Protein AF-A0A024WB21-F1 (afdb_monomer_lite)

pLDDT: mean 72.42, std 18.41, range [33.94, 97.19]

Foldseek 3Di:
DDDPPCPVPPPPDPPQPPDDPDDDDPDAAEDCPQVVQQDPPVDPPPPVPDPLSVVVVVCCVPVVDQLVRVVVFWDDDHDSYIYGDDDGNVDPDPPPPPD

Secondary structure (DSSP, 8-state):
---SS-TTSS----GGGS---S---SS-EEE-TTGGGGS-TTS---GGG-HHHHHHHHHHHHH---GGG-TTTEEEEETTEEEE----TT-S-TT----

Radius of gyration: 15.92 Å; chains: 1; bounding box: 38×37×40 Å

Structure (mmCIF, N/CA/C/O backbone):
data_AF-A0A024WB21-F1
#
_entry.id   AF-A0A024WB21-F1
#
loop_
_atom_site.group_PDB
_atom_site.id
_atom_site.type_symbol
_atom_site.label_atom_id
_atom_site.label_alt_id
_atom_site.label_comp_id
_atom_site.label_asym_id
_atom_site.label_entity_id
_atom_site.label_seq_id
_atom_site.pdbx_PDB_ins_code
_atom_site.Cartn_x
_atom_site.Cartn_y
_atom_site.Cartn_z
_atom_site.occupancy
_atom_site.B_iso_or_equiv
_atom_site.auth_seq_id
_atom_site.auth_comp_id
_atom_site.auth_asym_id
_atom_site.auth_atom_id
_atom_site.pdbx_PDB_model_num
ATOM 1 N N . MET A 1 1 ? 14.296 12.818 -22.226 1.00 38.03 1 MET A N 1
ATOM 2 C CA . MET A 1 1 ? 13.206 12.648 -23.215 1.00 38.03 1 MET A CA 1
ATOM 3 C C . MET A 1 1 ? 12.200 11.631 -22.678 1.00 38.03 1 MET A C 1
ATOM 5 O O . MET A 1 1 ? 12.472 10.437 -22.632 1.00 38.03 1 MET A O 1
ATOM 9 N N . PHE A 1 2 ? 11.100 12.159 -22.148 1.00 40.72 2 PHE A N 1
ATOM 10 C CA . PHE A 1 2 ? 10.016 11.505 -21.414 1.00 40.72 2 PHE A CA 1
ATOM 11 C C . PHE A 1 2 ? 9.341 10.382 -22.219 1.00 40.72 2 PHE A C 1
ATOM 13 O O . PHE A 1 2 ? 8.909 10.623 -23.342 1.00 40.72 2 PHE A O 1
ATOM 20 N N . ARG A 1 3 ? 9.225 9.162 -21.670 1.00 33.94 3 ARG A N 1
ATOM 21 C CA . ARG A 1 3 ? 8.606 8.032 -22.400 1.00 33.94 3 ARG A CA 1
ATOM 22 C C . ARG A 1 3 ? 7.583 7.181 -21.647 1.00 33.94 3 ARG A C 1
ATOM 24 O O . ARG A 1 3 ? 7.104 6.222 -22.232 1.00 33.94 3 ARG A O 1
ATOM 31 N N . ASN A 1 4 ? 7.186 7.542 -20.423 1.00 41.78 4 ASN A N 1
ATOM 32 C CA . ASN A 1 4 ? 6.185 6.763 -19.672 1.00 41.78 4 ASN A CA 1
ATOM 33 C C . ASN A 1 4 ? 4.934 7.542 -19.225 1.00 41.78 4 ASN A C 1
ATOM 35 O O . ASN A 1 4 ? 4.065 6.964 -18.585 1.00 41.78 4 ASN A O 1
ATOM 39 N N . THR A 1 5 ? 4.775 8.810 -19.614 1.00 43.06 5 THR A N 1
ATOM 40 C CA . THR A 1 5 ? 3.595 9.626 -19.245 1.00 43.06 5 THR A CA 1
ATOM 41 C C . THR A 1 5 ? 2.436 9.533 -20.260 1.00 43.06 5 THR A C 1
ATOM 43 O O . THR A 1 5 ? 1.429 10.211 -20.110 1.00 43.06 5 THR A O 1
ATOM 46 N N . LEU A 1 6 ? 2.539 8.704 -21.309 1.00 38.34 6 LEU A N 1
ATOM 47 C CA . LEU A 1 6 ? 1.614 8.729 -22.462 1.00 38.34 6 LEU A CA 1
ATOM 48 C C . LEU A 1 6 ? 0.542 7.628 -22.501 1.00 38.34 6 LEU A C 1
ATOM 50 O O . LEU A 1 6 ? -0.285 7.634 -23.410 1.00 38.34 6 LEU A O 1
ATOM 54 N N . LEU A 1 7 ? 0.487 6.715 -21.527 1.00 48.03 7 LEU A N 1
ATOM 55 C CA . LEU A 1 7 ? -0.514 5.633 -21.545 1.00 48.03 7 LEU A CA 1
ATOM 56 C C . LEU A 1 7 ? -1.961 6.106 -21.310 1.00 48.03 7 LEU A C 1
ATOM 58 O O . LEU A 1 7 ? -2.882 5.313 -21.442 1.00 48.03 7 LEU A O 1
ATOM 62 N N . VAL A 1 8 ? -2.179 7.391 -21.020 1.00 48.19 8 VAL A N 1
ATOM 63 C CA . VAL A 1 8 ? -3.527 7.971 -20.895 1.00 48.19 8 VAL A CA 1
ATOM 64 C C . VAL A 1 8 ? -4.140 8.319 -22.269 1.00 48.19 8 VAL A C 1
ATOM 66 O O . VAL A 1 8 ? -5.351 8.472 -22.368 1.00 48.19 8 VAL A O 1
ATOM 69 N N . PHE A 1 9 ? -3.351 8.389 -23.353 1.00 45.56 9 PHE A N 1
ATOM 70 C CA . PHE A 1 9 ? -3.818 8.876 -24.668 1.00 45.56 9 PHE A CA 1
ATOM 71 C C . PHE A 1 9 ? -3.905 7.814 -25.777 1.00 45.56 9 PHE A C 1
ATOM 73 O O . PHE A 1 9 ? -4.295 8.136 -26.896 1.00 45.56 9 PHE A O 1
ATOM 80 N N . THR A 1 10 ? -3.561 6.551 -25.509 1.00 51.62 10 THR A N 1
ATOM 81 C CA . THR A 1 10 ? -3.547 5.490 -26.538 1.00 51.62 10 THR A CA 1
ATOM 82 C C . THR A 1 10 ? -4.910 4.841 -26.785 1.00 51.62 10 THR A C 1
ATOM 84 O O . THR A 1 10 ? -5.009 3.971 -27.646 1.00 51.62 10 THR A O 1
ATOM 87 N N . GLY A 1 11 ? -5.956 5.213 -26.035 1.00 48.59 11 GLY A N 1
ATOM 88 C CA . GLY A 1 11 ? -7.269 4.555 -26.111 1.00 48.59 11 GLY A CA 1
ATOM 89 C C . GLY A 1 11 ? -7.247 3.080 -25.684 1.00 48.59 11 GLY A C 1
ATOM 90 O O . GLY A 1 11 ? -8.251 2.386 -25.817 1.00 48.59 11 GLY A O 1
ATOM 91 N N . ILE A 1 12 ? -6.110 2.594 -25.172 1.00 54.25 12 ILE A N 1
ATOM 92 C CA . ILE A 1 12 ? -5.985 1.275 -24.564 1.00 54.25 12 ILE A CA 1
ATOM 93 C C . ILE A 1 12 ? -6.381 1.447 -23.104 1.00 54.25 12 ILE A C 1
ATOM 95 O O . ILE A 1 12 ? -5.596 1.937 -22.293 1.00 54.25 12 ILE A O 1
ATOM 99 N N . GLU A 1 13 ? -7.618 1.067 -22.798 1.00 51.81 13 GLU A N 1
ATOM 100 C CA . GLU A 1 13 ? -8.097 0.881 -21.430 1.00 51.81 13 GLU A CA 1
ATOM 101 C C . GLU A 1 13 ? -7.051 0.054 -20.650 1.00 51.81 13 GLU A C 1
ATOM 103 O O . GLU A 1 13 ? -6.713 -1.059 -21.074 1.00 51.81 13 GLU A O 1
ATOM 108 N N . PRO A 1 14 ? -6.475 0.589 -19.556 1.00 55.53 14 PRO A N 1
ATOM 109 C CA . PRO A 1 14 ? -5.527 -0.147 -18.734 1.00 55.53 14 PRO A CA 1
ATOM 110 C C . PRO A 1 14 ? -6.057 -1.535 -18.354 1.00 55.53 14 PRO A C 1
ATOM 112 O O . PRO A 1 14 ? -7.219 -1.705 -18.017 1.00 55.53 14 PRO A O 1
ATOM 115 N N . THR A 1 15 ? -5.224 -2.569 -18.318 1.00 57.69 15 THR A N 1
ATOM 116 C CA . THR A 1 15 ? -5.711 -3.927 -17.992 1.00 57.69 15 THR A CA 1
ATOM 117 C C . THR A 1 15 ? -6.429 -4.025 -16.634 1.00 57.69 15 THR A C 1
ATOM 119 O O . THR A 1 15 ? -7.250 -4.918 -16.444 1.00 57.69 15 THR A O 1
ATOM 122 N N . TYR A 1 16 ? -6.205 -3.081 -15.712 1.00 57.50 16 TYR A N 1
ATOM 123 C CA . TYR A 1 16 ? -6.906 -2.994 -14.426 1.00 57.50 16 TYR A CA 1
ATOM 124 C C . TYR A 1 16 ? -8.330 -2.403 -14.477 1.00 57.50 16 TYR A C 1
ATOM 126 O O . TYR A 1 16 ? -9.003 -2.407 -13.437 1.00 57.50 16 TYR A O 1
ATOM 134 N N . CYS A 1 17 ? -8.787 -1.849 -15.609 1.00 52.53 17 CYS A N 1
ATOM 135 C CA . CYS A 1 17 ? -10.188 -1.447 -15.808 1.00 52.53 17 CYS A CA 1
ATOM 136 C C . CYS A 1 17 ? -11.029 -2.507 -16.534 1.00 52.53 17 CYS A C 1
ATOM 138 O O . CYS A 1 17 ? -12.256 -2.402 -16.539 1.00 52.53 17 CYS A O 1
ATOM 140 N N . TYR A 1 18 ? -10.414 -3.591 -17.023 1.00 59.88 18 TYR A N 1
ATOM 141 C CA . TYR A 1 18 ? -11.158 -4.791 -17.400 1.00 59.88 18 TYR A CA 1
ATOM 142 C C . TYR A 1 18 ? -11.851 -5.412 -16.181 1.00 59.88 18 TYR A C 1
ATOM 144 O O . TYR A 1 18 ? -11.331 -5.406 -15.062 1.00 59.88 18 TYR A O 1
ATOM 152 N N . LYS A 1 19 ? -13.047 -5.966 -16.404 1.00 59.75 19 LYS A N 1
ATOM 153 C CA . LYS A 1 19 ? -13.807 -6.672 -15.371 1.00 59.75 19 LYS A CA 1
ATOM 154 C C . LYS A 1 19 ? -13.062 -7.962 -15.016 1.00 59.75 19 LYS A C 1
ATOM 156 O O . LYS A 1 19 ? -13.059 -8.918 -15.786 1.00 59.75 19 LYS A O 1
ATOM 161 N N . ASP A 1 20 ? -12.376 -7.944 -13.881 1.00 67.38 20 ASP A N 1
ATOM 162 C CA . ASP A 1 20 ? -11.625 -9.086 -13.374 1.00 67.38 20 ASP A CA 1
ATOM 163 C C . ASP A 1 20 ? -12.594 -10.138 -12.815 1.00 67.38 20 ASP A C 1
ATOM 165 O O . ASP A 1 20 ? -13.275 -9.890 -11.821 1.00 67.38 20 ASP A O 1
ATOM 169 N N . ASN A 1 21 ? -12.684 -11.290 -13.486 1.00 75.75 21 ASN A N 1
ATOM 170 C CA . ASN A 1 21 ? -13.578 -12.397 -13.125 1.00 75.75 21 ASN A CA 1
ATOM 171 C C . ASN A 1 21 ? -12.905 -13.447 -12.219 1.00 75.75 21 ASN A C 1
ATOM 173 O O . ASN A 1 21 ? -13.449 -14.535 -12.047 1.00 75.75 21 ASN A O 1
ATOM 177 N N . ARG A 1 22 ? -11.704 -13.177 -11.692 1.00 81.38 22 ARG A N 1
ATOM 178 C CA . ARG A 1 22 ? -11.030 -14.095 -10.765 1.00 81.38 22 ARG A CA 1
ATOM 179 C C . ARG A 1 22 ? -11.583 -13.953 -9.351 1.00 81.38 22 ARG A C 1
ATOM 181 O O . ARG A 1 22 ? -11.868 -12.848 -8.891 1.00 81.38 22 ARG A O 1
ATOM 188 N N . ASP A 1 23 ? -11.632 -15.075 -8.642 1.00 84.94 23 ASP A N 1
ATOM 189 C CA . ASP A 1 23 ? -11.934 -15.105 -7.215 1.00 84.94 23 ASP A CA 1
ATOM 190 C C . ASP A 1 23 ? -10.677 -14.745 -6.414 1.00 84.94 23 ASP A C 1
ATOM 192 O O . ASP A 1 23 ? -9.781 -15.562 -6.199 1.00 84.94 23 ASP A O 1
ATOM 196 N N . TRP A 1 24 ? -10.592 -13.486 -5.990 1.00 86.56 24 TRP A N 1
ATOM 197 C CA . TRP A 1 24 ? -9.508 -12.997 -5.144 1.00 86.56 24 TRP A CA 1
ATOM 198 C C . TRP A 1 24 ? -9.793 -13.280 -3.668 1.00 86.56 24 TRP A C 1
ATOM 200 O O . TRP A 1 24 ? -10.915 -13.108 -3.193 1.00 86.56 24 TRP A O 1
ATOM 210 N N . LEU A 1 25 ? -8.757 -13.657 -2.917 1.00 89.69 25 LEU A N 1
ATOM 211 C CA . LEU A 1 25 ? -8.845 -13.757 -1.459 1.00 89.69 25 LEU A CA 1
ATOM 212 C C . LEU A 1 25 ? -9.138 -12.375 -0.847 1.00 89.69 25 LEU A C 1
ATOM 214 O O . LEU A 1 25 ? -8.615 -11.368 -1.333 1.00 89.69 25 LEU A O 1
ATOM 218 N N . ASP A 1 26 ? -9.903 -12.326 0.254 1.00 91.50 26 ASP A N 1
ATOM 219 C CA . ASP A 1 26 ? -10.196 -11.094 1.020 1.00 91.50 26 ASP A CA 1
ATOM 220 C C . ASP A 1 26 ? -8.986 -10.610 1.852 1.00 91.50 26 ASP A C 1
ATOM 222 O O . ASP A 1 26 ? -9.019 -10.412 3.070 1.00 91.50 26 ASP A O 1
ATOM 226 N N . VAL A 1 27 ? -7.871 -10.429 1.160 1.00 93.19 27 VAL A N 1
ATOM 227 C CA . VAL A 1 27 ? -6.597 -9.941 1.668 1.00 93.19 27 VAL A CA 1
ATOM 228 C C . VAL A 1 27 ? -6.071 -8.907 0.686 1.00 93.19 27 VAL A C 1
ATOM 230 O O . VAL A 1 27 ? -6.198 -9.079 -0.520 1.00 93.19 27 VAL A O 1
ATOM 233 N N . ASP A 1 28 ? -5.488 -7.830 1.196 1.00 93.94 28 ASP A N 1
ATOM 234 C CA . ASP A 1 28 ? -4.783 -6.870 0.353 1.00 93.94 28 ASP A CA 1
ATOM 235 C C . ASP A 1 28 ? -3.321 -7.326 0.223 1.00 93.94 28 ASP A C 1
ATOM 237 O O . ASP A 1 28 ? -2.647 -7.543 1.232 1.00 93.94 28 ASP A O 1
ATOM 241 N N . VAL A 1 29 ? -2.823 -7.457 -1.005 1.00 93.81 29 VAL A N 1
ATOM 242 C CA . VAL A 1 29 ? -1.417 -7.767 -1.295 1.00 93.81 29 VAL A CA 1
ATOM 243 C C . VAL A 1 29 ? -0.704 -6.472 -1.660 1.00 93.81 29 VAL A C 1
ATOM 245 O O . VAL A 1 29 ? -1.108 -5.787 -2.596 1.00 93.81 29 VAL A O 1
ATOM 248 N N . ILE A 1 30 ? 0.362 -6.126 -0.938 1.00 92.12 30 ILE A N 1
ATOM 249 C CA . I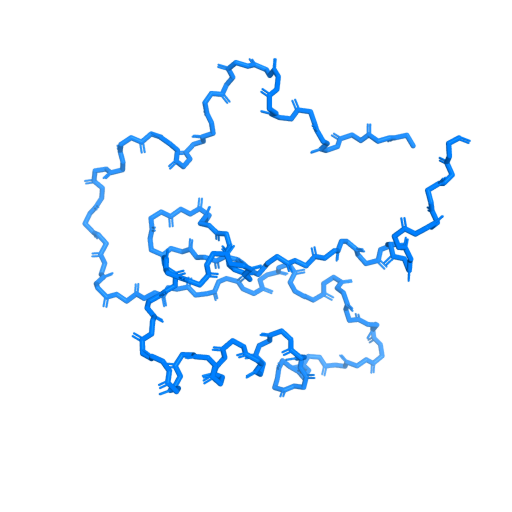LE A 1 30 ? 1.193 -4.958 -1.257 1.00 92.12 30 ILE A CA 1
ATOM 250 C C . ILE A 1 30 ? 2.462 -5.430 -1.969 1.00 92.12 30 ILE A C 1
ATOM 252 O O . ILE A 1 30 ? 3.330 -6.056 -1.362 1.00 92.12 30 ILE A O 1
ATOM 256 N N . ASP A 1 31 ? 2.562 -5.130 -3.259 1.00 87.69 31 ASP A N 1
ATOM 257 C CA . ASP A 1 31 ? 3.722 -5.412 -4.096 1.00 87.69 31 ASP A CA 1
ATOM 258 C C . ASP A 1 31 ? 4.792 -4.325 -3.908 1.00 87.69 31 ASP A C 1
ATOM 260 O O . ASP A 1 31 ? 4.597 -3.144 -4.208 1.00 87.69 31 ASP A O 1
ATOM 264 N N . THR A 1 32 ? 5.948 -4.743 -3.394 1.00 83.44 32 THR A N 1
ATOM 265 C CA . THR A 1 32 ? 7.084 -3.877 -3.056 1.00 83.44 32 THR A CA 1
ATOM 266 C C . THR A 1 32 ? 8.206 -3.914 -4.091 1.00 83.44 32 THR A C 1
ATOM 268 O O . THR A 1 32 ? 9.240 -3.278 -3.882 1.00 83.44 32 THR A O 1
ATOM 271 N N . THR A 1 33 ? 8.010 -4.594 -5.228 1.00 78.38 33 THR A N 1
ATOM 272 C CA . THR A 1 33 ? 9.045 -4.807 -6.257 1.00 78.38 33 THR A CA 1
ATOM 273 C C . THR A 1 33 ? 9.723 -3.501 -6.695 1.00 78.38 33 THR A C 1
ATOM 275 O O . THR A 1 33 ? 10.944 -3.442 -6.822 1.00 78.38 33 THR A O 1
ATOM 278 N N . TRP A 1 34 ? 8.950 -2.423 -6.862 1.00 69.94 34 TRP A N 1
ATOM 279 C CA . TRP A 1 34 ? 9.438 -1.126 -7.360 1.00 69.94 34 TRP A CA 1
ATOM 280 C C . TRP A 1 34 ? 9.944 -0.177 -6.271 1.00 69.94 34 TRP A C 1
ATOM 282 O O . TRP A 1 34 ? 10.531 0.864 -6.562 1.00 69.94 34 TRP A O 1
ATOM 292 N N . LEU A 1 35 ? 9.751 -0.528 -5.001 1.00 72.38 35 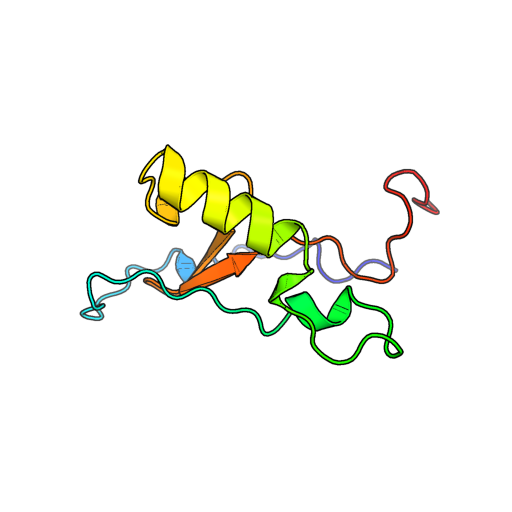LEU A N 1
ATOM 293 C CA . LEU A 1 35 ? 10.134 0.327 -3.884 1.00 72.38 35 LEU A CA 1
ATOM 294 C C . LEU A 1 35 ? 11.664 0.355 -3.687 1.00 72.38 35 LEU A C 1
ATOM 296 O O . LEU A 1 35 ? 12.210 1.353 -3.218 1.00 72.38 35 LEU A O 1
ATOM 300 N N . GLY A 1 36 ? 12.365 -0.706 -4.107 1.00 60.72 36 GLY A N 1
ATOM 301 C CA . GLY A 1 36 ? 13.827 -0.805 -4.050 1.00 60.72 36 GLY A CA 1
ATOM 302 C C . GLY A 1 36 ? 14.555 0.151 -4.996 1.00 60.72 36 GLY A C 1
ATOM 303 O O . GLY A 1 36 ? 15.686 0.536 -4.710 1.00 60.72 36 GLY A O 1
ATOM 304 N N . SER A 1 37 ? 13.907 0.605 -6.075 1.00 59.28 37 SER A N 1
ATOM 305 C CA . SER A 1 37 ? 14.514 1.571 -6.997 1.00 59.28 37 SER A CA 1
ATOM 306 C C . SER A 1 37 ? 14.854 2.894 -6.309 1.00 59.28 37 SER A C 1
ATOM 308 O O . SER A 1 37 ? 15.822 3.529 -6.710 1.00 59.28 37 SER A O 1
ATOM 310 N N . ASN A 1 38 ? 14.117 3.275 -5.257 1.00 54.78 38 ASN A N 1
ATOM 311 C CA . ASN A 1 38 ? 14.221 4.560 -4.549 1.00 54.78 38 ASN A CA 1
ATOM 312 C C . ASN A 1 38 ? 15.158 4.562 -3.339 1.00 54.78 38 ASN A C 1
ATOM 314 O O . ASN A 1 38 ? 15.260 5.565 -2.633 1.00 54.78 38 ASN A O 1
ATOM 318 N N . VAL A 1 39 ? 15.846 3.451 -3.084 1.00 56.91 39 VAL A N 1
ATOM 319 C CA . VAL A 1 39 ? 16.779 3.321 -1.966 1.00 56.91 39 VAL A CA 1
ATOM 320 C C . VAL A 1 39 ? 18.191 3.225 -2.533 1.00 56.91 39 VAL A C 1
ATOM 322 O O . VAL A 1 39 ? 18.478 2.375 -3.370 1.00 56.91 39 VAL A O 1
ATOM 325 N N . HIS A 1 40 ? 19.087 4.112 -2.090 1.00 55.41 40 HIS A N 1
ATOM 326 C CA . HIS A 1 40 ? 20.499 4.048 -2.471 1.00 55.41 40 HIS A CA 1
ATOM 327 C C . HIS A 1 40 ? 21.071 2.653 -2.171 1.00 55.41 40 HIS A C 1
ATOM 329 O O . HIS A 1 40 ? 20.915 2.141 -1.063 1.00 55.41 40 HIS A O 1
ATOM 335 N N . THR A 1 41 ? 21.795 2.089 -3.139 1.00 52.97 41 THR A N 1
ATOM 336 C CA . THR A 1 41 ? 22.415 0.747 -3.159 1.00 52.97 41 THR A CA 1
ATOM 337 C C . THR A 1 41 ? 23.253 0.380 -1.926 1.00 52.97 41 THR A C 1
ATOM 339 O O . THR A 1 41 ? 23.489 -0.797 -1.684 1.00 52.97 41 THR A O 1
ATOM 342 N N . LEU A 1 42 ? 23.675 1.363 -1.125 1.00 49.84 42 LEU A N 1
ATOM 343 C CA . LEU A 1 42 ? 24.412 1.182 0.134 1.00 49.84 42 LEU A CA 1
ATOM 344 C C . LEU A 1 42 ? 23.533 0.771 1.328 1.00 49.84 42 LEU A C 1
ATOM 346 O O . LEU A 1 42 ? 24.053 0.301 2.338 1.00 49.84 42 LEU A O 1
ATOM 350 N N . ARG A 1 43 ? 22.211 0.956 1.252 1.00 54.12 43 ARG A N 1
ATOM 351 C CA . ARG A 1 43 ? 21.276 0.576 2.318 1.00 54.12 43 ARG A CA 1
ATOM 352 C C . ARG A 1 43 ? 20.604 -0.736 1.936 1.00 54.12 43 ARG A C 1
ATOM 354 O O . ARG A 1 43 ? 19.506 -0.732 1.391 1.00 54.12 43 ARG A O 1
ATOM 361 N N . HIS A 1 44 ? 21.282 -1.850 2.206 1.00 51.81 44 HIS A N 1
ATOM 362 C CA . HIS A 1 44 ? 20.725 -3.201 2.107 1.00 51.81 44 HIS A CA 1
ATOM 363 C C . HIS A 1 44 ? 19.290 -3.244 2.660 1.00 51.81 44 HIS A C 1
ATOM 365 O O . HIS A 1 44 ? 19.110 -3.071 3.855 1.00 51.81 44 HIS A O 1
ATOM 371 N N . SER A 1 45 ? 18.290 -3.421 1.794 1.00 52.28 45 SER A N 1
ATOM 372 C CA . SER A 1 45 ? 16.936 -3.958 2.032 1.00 52.28 45 SER A CA 1
ATOM 373 C C . SER A 1 45 ? 16.255 -3.738 3.400 1.00 52.28 45 SER A C 1
ATOM 375 O O . SER A 1 45 ? 15.505 -4.602 3.853 1.00 52.28 45 SER A O 1
ATOM 377 N N . TYR A 1 46 ? 16.451 -2.603 4.077 1.00 56.66 46 TYR A N 1
ATOM 378 C CA . TYR A 1 46 ? 15.708 -2.273 5.296 1.00 56.66 46 TYR A CA 1
ATOM 379 C C . TYR A 1 46 ? 14.347 -1.693 4.919 1.00 56.66 46 TYR A C 1
ATOM 381 O O . TYR A 1 46 ? 14.087 -0.497 5.040 1.00 56.66 46 TYR A O 1
ATOM 389 N N . TRP A 1 47 ? 13.458 -2.567 4.453 1.00 60.28 47 TRP A N 1
ATOM 390 C CA . TRP A 1 47 ? 12.064 -2.238 4.148 1.00 60.28 47 TRP A CA 1
ATOM 391 C C . TRP A 1 47 ? 11.339 -1.634 5.357 1.00 60.28 47 TRP A C 1
ATOM 393 O O . TRP A 1 47 ? 10.524 -0.729 5.205 1.00 60.28 47 TRP A O 1
ATOM 403 N N . SER A 1 48 ? 11.712 -2.063 6.566 1.00 58.50 48 SER A N 1
ATOM 404 C CA . SER A 1 48 ? 11.223 -1.530 7.841 1.00 58.50 48 SER A CA 1
ATOM 405 C C . SER A 1 48 ? 11.635 -0.083 8.130 1.00 58.50 48 SER A C 1
ATOM 407 O O . SER A 1 48 ? 11.089 0.509 9.053 1.00 58.50 48 SER A O 1
ATOM 409 N N . LEU A 1 49 ? 12.574 0.490 7.368 1.00 63.72 49 LEU A N 1
ATOM 410 C CA . LEU A 1 49 ? 12.999 1.890 7.482 1.00 63.72 49 LEU A CA 1
ATOM 411 C C . LEU A 1 49 ? 12.452 2.772 6.353 1.00 63.72 49 LEU A C 1
ATOM 413 O O . LEU A 1 49 ? 12.705 3.978 6.347 1.00 63.72 49 LEU A O 1
ATOM 417 N N . ASN A 1 50 ? 11.718 2.207 5.389 1.00 77.88 50 ASN A N 1
ATOM 418 C CA . ASN A 1 50 ? 11.123 3.011 4.333 1.00 77.88 50 ASN A CA 1
ATOM 419 C C . ASN A 1 50 ? 9.911 3.769 4.889 1.00 77.88 50 ASN A C 1
ATOM 421 O O . ASN A 1 50 ? 8.936 3.161 5.333 1.00 77.88 50 ASN A O 1
ATOM 425 N N . ARG A 1 51 ? 9.981 5.104 4.845 1.00 79.56 51 ARG A N 1
ATOM 426 C CA . ARG A 1 51 ? 8.921 5.998 5.323 1.00 79.56 51 ARG A CA 1
ATOM 427 C C . ARG A 1 51 ? 7.557 5.651 4.722 1.00 79.56 51 ARG A C 1
ATOM 429 O O . ARG A 1 51 ? 6.581 5.660 5.462 1.00 79.56 51 ARG A O 1
ATOM 436 N N . GLU A 1 52 ? 7.498 5.286 3.442 1.00 82.50 52 GLU A N 1
ATOM 437 C CA . GLU A 1 52 ? 6.237 4.945 2.772 1.00 82.50 52 GLU A CA 1
ATOM 438 C C . GLU A 1 52 ? 5.581 3.705 3.384 1.00 82.50 52 GLU A C 1
ATOM 440 O O . GLU A 1 52 ? 4.380 3.709 3.642 1.00 82.50 52 GLU A O 1
ATOM 445 N N . ILE A 1 53 ? 6.375 2.680 3.714 1.00 86.19 53 ILE A N 1
ATOM 446 C CA . ILE A 1 53 ? 5.872 1.473 4.382 1.00 86.19 53 ILE A CA 1
ATOM 447 C C . ILE A 1 53 ? 5.411 1.801 5.804 1.00 86.19 53 ILE A C 1
ATOM 449 O O . ILE A 1 53 ? 4.334 1.382 6.224 1.00 86.19 53 ILE A O 1
ATOM 453 N N . ILE A 1 54 ? 6.217 2.545 6.566 1.00 88.12 54 ILE A N 1
ATOM 454 C CA . ILE A 1 54 ? 5.910 2.853 7.971 1.00 88.12 54 ILE A CA 1
ATOM 455 C C . ILE A 1 54 ? 4.637 3.698 8.075 1.00 88.12 54 ILE A C 1
ATOM 457 O O . ILE A 1 54 ? 3.772 3.420 8.908 1.00 88.12 54 ILE A O 1
ATOM 461 N N . GLU A 1 55 ? 4.513 4.734 7.244 1.00 88.75 55 GLU A N 1
ATOM 462 C CA . GLU A 1 55 ? 3.330 5.590 7.237 1.00 88.75 55 GLU A CA 1
ATOM 463 C C . GLU A 1 55 ? 2.079 4.831 6.794 1.00 88.75 55 GLU A C 1
ATOM 465 O O . GLU A 1 55 ? 1.016 5.038 7.384 1.00 88.75 55 GLU A O 1
ATOM 470 N N . ASP A 1 56 ? 2.204 3.925 5.823 1.00 91.44 56 ASP A N 1
ATOM 471 C CA . ASP A 1 56 ? 1.092 3.095 5.370 1.00 91.44 56 ASP A CA 1
ATOM 472 C C . ASP A 1 56 ? 0.624 2.107 6.445 1.00 91.44 56 ASP A C 1
ATOM 474 O O . ASP A 1 56 ? -0.573 2.021 6.728 1.00 91.44 56 ASP A O 1
ATOM 478 N N . ILE A 1 57 ? 1.555 1.427 7.125 1.00 91.81 57 ILE A N 1
ATOM 479 C CA . ILE A 1 57 ? 1.239 0.545 8.259 1.00 91.81 57 ILE A CA 1
ATOM 480 C C . ILE A 1 57 ? 0.573 1.341 9.385 1.00 91.81 57 ILE A C 1
ATOM 482 O O . ILE A 1 57 ? -0.420 0.890 9.962 1.00 91.81 57 ILE A O 1
ATOM 486 N N . ARG A 1 58 ? 1.077 2.541 9.696 1.00 93.31 58 ARG A N 1
ATOM 487 C CA . ARG A 1 58 ? 0.461 3.421 10.696 1.00 93.31 58 ARG A CA 1
ATOM 488 C C . ARG A 1 58 ? -0.975 3.767 10.309 1.00 93.31 58 ARG A C 1
ATOM 490 O O . ARG A 1 58 ? -1.868 3.655 11.148 1.00 93.31 58 ARG A O 1
ATOM 497 N N . GLU A 1 59 ? -1.209 4.183 9.067 1.00 93.19 59 GLU A N 1
ATOM 498 C CA . GLU A 1 59 ? -2.550 4.509 8.578 1.00 93.19 59 GLU A CA 1
ATOM 499 C C . GLU A 1 59 ? -3.477 3.289 8.636 1.00 93.19 59 GLU A C 1
ATOM 501 O O . GLU A 1 59 ? -4.601 3.409 9.130 1.00 93.19 59 GLU A O 1
ATOM 506 N N . LEU A 1 60 ? -2.999 2.110 8.230 1.00 94.12 60 LEU A N 1
ATOM 507 C CA . LEU A 1 60 ? -3.743 0.853 8.305 1.00 94.12 60 LEU A CA 1
ATOM 508 C C . LEU A 1 60 ? -4.161 0.518 9.740 1.00 94.12 60 LEU A C 1
ATOM 510 O O . LEU A 1 60 ? -5.332 0.238 9.989 1.00 94.12 60 LEU A O 1
ATOM 514 N N . ILE A 1 61 ? -3.230 0.569 10.696 1.00 95.56 61 ILE A N 1
ATOM 515 C CA . ILE A 1 61 ? -3.497 0.208 12.096 1.00 95.56 61 ILE A CA 1
ATOM 516 C C . ILE A 1 61 ? -4.482 1.189 12.741 1.00 95.56 61 ILE A C 1
ATOM 518 O O . ILE A 1 61 ? -5.416 0.758 13.426 1.00 95.56 61 ILE A O 1
ATOM 522 N N . VAL A 1 62 ? -4.280 2.491 12.518 1.00 97.19 62 VAL A N 1
ATOM 523 C CA . VAL A 1 62 ? -5.063 3.559 13.157 1.00 97.19 62 VAL A CA 1
ATOM 524 C C . VAL A 1 62 ? -6.456 3.677 12.546 1.00 97.19 62 VAL A C 1
ATOM 526 O O . VAL A 1 62 ? -7.436 3.801 13.272 1.00 97.19 62 VAL A O 1
ATOM 529 N N . THR A 1 63 ? -6.558 3.649 11.216 1.00 95.31 63 THR A N 1
ATOM 530 C CA . THR A 1 63 ? -7.819 3.939 10.513 1.00 95.31 63 THR A CA 1
ATOM 531 C C . THR A 1 63 ? -8.584 2.692 10.091 1.00 95.31 63 THR A C 1
ATOM 533 O O . THR A 1 63 ? -9.767 2.790 9.775 1.00 95.31 63 THR A O 1
ATOM 536 N N . ARG A 1 64 ? -7.919 1.528 10.049 1.00 94.31 64 ARG A N 1
ATOM 537 C CA . ARG A 1 64 ? -8.465 0.258 9.535 1.00 94.31 64 ARG A CA 1
ATOM 538 C C . ARG A 1 64 ? -8.956 0.330 8.085 1.00 94.31 64 ARG A C 1
ATOM 540 O O . ARG A 1 64 ? -9.727 -0.522 7.650 1.00 94.31 64 ARG A O 1
ATOM 547 N N . LYS A 1 65 ? -8.498 1.326 7.322 1.00 94.12 65 LYS A N 1
ATOM 548 C CA . LYS A 1 65 ? -8.811 1.469 5.899 1.00 94.12 65 LYS A CA 1
ATOM 549 C C . LYS A 1 65 ? -8.122 0.377 5.080 1.00 94.12 65 LYS A C 1
ATOM 551 O O . LYS A 1 65 ? -6.908 0.199 5.167 1.00 94.12 65 LYS A O 1
ATOM 556 N N . ARG A 1 66 ? -8.891 -0.314 4.233 1.00 95.06 66 ARG A N 1
ATOM 557 C CA . ARG A 1 66 ? -8.369 -1.262 3.228 1.00 95.06 66 ARG A CA 1
ATOM 558 C C . ARG A 1 66 ? -7.475 -0.533 2.223 1.00 95.06 66 ARG A C 1
ATOM 560 O O . ARG A 1 66 ? -7.564 0.688 2.081 1.00 95.06 66 ARG A O 1
ATOM 567 N N . ALA A 1 67 ? -6.641 -1.261 1.483 1.00 94.44 67 ALA A N 1
ATOM 568 C CA . ALA A 1 67 ? -5.767 -0.661 0.467 1.00 94.44 67 ALA A CA 1
ATOM 569 C C . ALA A 1 67 ? -6.538 0.211 -0.547 1.00 94.44 67 ALA A C 1
ATOM 571 O O . ALA A 1 67 ? -6.142 1.345 -0.807 1.00 94.44 67 ALA A O 1
ATOM 572 N N . ARG A 1 68 ? -7.737 -0.223 -0.967 1.00 93.06 68 ARG A N 1
ATOM 573 C CA . ARG A 1 68 ? -8.642 0.549 -1.848 1.00 93.06 68 ARG A CA 1
ATOM 574 C C . ARG A 1 68 ? -9.085 1.918 -1.327 1.00 93.06 68 ARG A C 1
ATOM 576 O O . ARG A 1 68 ? -9.590 2.724 -2.096 1.00 93.06 68 ARG A O 1
ATOM 583 N N . GLN A 1 69 ? -8.958 2.161 -0.025 1.00 93.69 69 GLN A N 1
ATOM 584 C CA . GLN A 1 69 ? -9.340 3.418 0.623 1.00 93.69 69 GLN A CA 1
ATOM 585 C C . GLN A 1 69 ? -8.128 4.324 0.896 1.00 93.69 69 GLN A C 1
ATOM 587 O O . GLN A 1 69 ? -8.317 5.483 1.257 1.00 93.69 69 GLN A O 1
ATOM 592 N N . ARG A 1 70 ? -6.897 3.820 0.722 1.00 92.81 70 ARG A N 1
ATOM 593 C CA . ARG A 1 70 ? -5.624 4.535 0.935 1.00 92.81 70 ARG A CA 1
ATOM 594 C C . ARG A 1 70 ? -5.073 5.077 -0.392 1.00 92.81 70 ARG A C 1
ATOM 596 O O . ARG A 1 70 ? -3.894 4.946 -0.714 1.00 92.81 70 ARG A O 1
ATOM 603 N N . THR A 1 71 ? -5.958 5.696 -1.176 1.00 89.12 71 THR A N 1
ATOM 604 C CA . THR A 1 71 ? -5.711 6.134 -2.564 1.00 89.12 71 THR A CA 1
ATOM 605 C C . THR A 1 71 ? -4.713 7.280 -2.698 1.00 89.12 71 THR A C 1
ATOM 607 O O . THR A 1 71 ? -4.369 7.649 -3.816 1.00 89.12 71 THR A O 1
ATOM 610 N N . SER A 1 72 ? -4.258 7.886 -1.601 1.00 88.25 72 SER A N 1
ATOM 611 C CA . SER A 1 72 ? -3.177 8.877 -1.614 1.00 88.25 72 SER A CA 1
ATOM 612 C C . SER A 1 72 ? -1.797 8.231 -1.774 1.00 88.25 72 SER A C 1
ATOM 614 O O . SER A 1 72 ? -0.907 8.866 -2.333 1.00 88.25 72 SER A O 1
ATOM 616 N N . ARG A 1 73 ? -1.629 6.979 -1.322 1.00 87.81 73 ARG A N 1
ATOM 617 C CA . ARG A 1 73 ? -0.337 6.269 -1.263 1.00 87.81 73 ARG A CA 1
ATOM 618 C C . ARG A 1 73 ? -0.282 5.021 -2.124 1.00 87.81 73 ARG A C 1
ATOM 620 O O . ARG A 1 73 ? 0.799 4.653 -2.565 1.00 87.81 73 ARG A O 1
ATOM 627 N N . LEU A 1 74 ? -1.416 4.355 -2.323 1.00 91.88 74 LEU A N 1
ATOM 628 C CA . LEU A 1 74 ? -1.484 3.081 -3.027 1.00 91.88 74 LEU A CA 1
ATOM 629 C C . LEU A 1 74 ? -2.226 3.229 -4.351 1.00 91.88 74 LEU A C 1
ATOM 631 O O . LEU A 1 74 ? -3.304 3.824 -4.408 1.00 91.88 74 LEU A O 1
ATOM 635 N N . ASP A 1 75 ? -1.661 2.616 -5.386 1.00 90.25 75 ASP A N 1
ATOM 636 C CA . ASP A 1 75 ? -2.321 2.389 -6.666 1.00 90.25 75 ASP A CA 1
ATOM 637 C C . ASP A 1 75 ? -2.663 0.917 -6.844 1.00 90.25 75 ASP A C 1
ATOM 639 O O . ASP A 1 75 ? -1.909 0.026 -6.445 1.00 90.25 75 ASP A O 1
ATOM 643 N N . ARG A 1 76 ? -3.822 0.654 -7.453 1.00 89.88 76 ARG A N 1
ATOM 644 C CA . ARG A 1 76 ? -4.242 -0.710 -7.772 1.00 89.88 76 ARG A CA 1
ATOM 645 C C . ARG A 1 76 ? -3.464 -1.195 -8.988 1.00 89.88 76 ARG A C 1
ATOM 647 O O . ARG A 1 76 ? -3.579 -0.602 -10.058 1.00 89.88 76 ARG A O 1
ATOM 654 N N . ARG A 1 77 ? -2.718 -2.290 -8.833 1.00 86.75 77 ARG A N 1
ATOM 655 C CA . ARG A 1 77 ? -2.017 -2.946 -9.943 1.00 86.75 77 ARG A CA 1
ATOM 656 C C . ARG A 1 77 ? -2.947 -3.932 -10.641 1.00 86.75 77 ARG A C 1
ATOM 658 O O . ARG A 1 77 ? -3.160 -3.832 -11.843 1.00 86.75 77 ARG A O 1
ATOM 665 N N . GLU A 1 78 ? -3.509 -4.863 -9.877 1.00 87.06 78 GLU A N 1
ATOM 666 C CA . GLU A 1 78 ? -4.322 -5.963 -10.396 1.00 87.06 78 GLU A CA 1
ATOM 667 C C . GLU A 1 78 ? -5.127 -6.592 -9.256 1.00 87.06 78 GLU A C 1
ATOM 669 O O . GLU A 1 78 ? -4.545 -6.954 -8.241 1.00 87.06 78 GLU A O 1
ATOM 674 N N . GLY A 1 79 ? -6.450 -6.722 -9.392 1.00 88.38 79 GLY A N 1
ATOM 675 C CA . GLY A 1 79 ? -7.280 -7.365 -8.368 1.00 88.38 79 GLY A CA 1
ATOM 676 C C . GLY A 1 79 ? -7.082 -6.814 -6.952 1.00 88.38 79 GLY A C 1
ATOM 677 O O . GLY A 1 79 ? -7.354 -5.637 -6.698 1.00 88.38 79 GLY A O 1
ATOM 678 N N . ASN A 1 80 ? -6.612 -7.674 -6.037 1.00 92.06 80 ASN A N 1
ATOM 679 C CA . ASN A 1 80 ? -6.281 -7.324 -4.650 1.00 92.06 80 ASN A CA 1
ATOM 680 C C . ASN A 1 80 ? -4.811 -6.896 -4.437 1.00 92.06 80 ASN A C 1
ATOM 682 O O . ASN A 1 80 ? -4.381 -6.751 -3.292 1.00 92.06 80 ASN A O 1
ATOM 686 N N . VAL A 1 81 ? -4.053 -6.692 -5.519 1.00 92.62 81 VAL A N 1
ATOM 687 C CA . VAL A 1 81 ? -2.638 -6.306 -5.520 1.00 92.62 81 VAL A CA 1
ATOM 688 C C . VAL A 1 81 ? -2.486 -4.797 -5.709 1.00 92.62 81 VAL A C 1
ATOM 690 O O . VAL A 1 81 ? -3.005 -4.202 -6.662 1.00 92.62 81 VAL A O 1
ATOM 693 N N . TRP A 1 82 ? -1.714 -4.183 -4.819 1.00 92.56 82 TRP A N 1
ATOM 694 C CA . TRP A 1 82 ? -1.490 -2.743 -4.730 1.00 92.56 82 TRP A CA 1
ATOM 695 C C . TRP A 1 82 ? -0.002 -2.423 -4.718 1.00 92.56 82 TRP A C 1
ATOM 697 O O . TRP A 1 82 ? 0.798 -3.197 -4.203 1.00 92.56 82 TRP A O 1
ATOM 707 N N . VAL A 1 83 ? 0.365 -1.265 -5.252 1.00 90.12 83 VAL A N 1
ATOM 708 C CA . VAL A 1 83 ? 1.746 -0.768 -5.295 1.00 90.12 83 VAL A CA 1
ATOM 709 C C . VAL A 1 83 ? 1.828 0.608 -4.649 1.00 90.12 83 VAL A C 1
ATOM 711 O O . VAL A 1 83 ? 0.8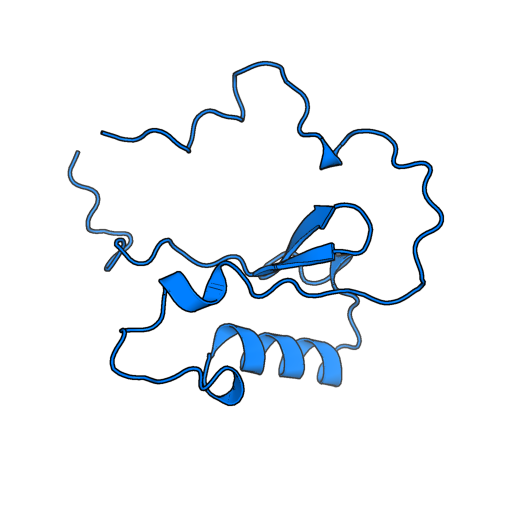77 1.388 -4.716 1.00 90.12 83 VAL A O 1
ATOM 714 N N . TYR A 1 84 ? 2.966 0.926 -4.035 1.00 88.38 84 TYR A N 1
ATOM 715 C CA . TYR A 1 84 ? 3.213 2.269 -3.514 1.00 88.38 84 TYR A CA 1
ATOM 716 C C . TYR A 1 84 ? 3.401 3.278 -4.646 1.00 88.38 84 TYR A C 1
ATOM 718 O O . TYR A 1 84 ? 4.149 3.036 -5.596 1.00 88.38 84 TYR A O 1
ATOM 726 N N . ARG A 1 85 ? 2.784 4.449 -4.497 1.00 83.00 85 ARG A N 1
ATOM 727 C CA . ARG A 1 85 ? 3.103 5.640 -5.278 1.00 83.00 85 ARG A CA 1
ATOM 728 C C . ARG A 1 85 ? 4.416 6.206 -4.788 1.00 83.00 85 ARG A C 1
ATOM 730 O O . ARG A 1 85 ? 4.478 6.882 -3.767 1.00 83.00 85 ARG A O 1
ATOM 737 N N . VAL A 1 86 ? 5.464 5.939 -5.544 1.00 75.25 86 VAL A N 1
ATOM 738 C CA . VAL A 1 86 ? 6.791 6.465 -5.264 1.00 75.25 86 VAL A CA 1
ATOM 739 C C . VAL A 1 86 ? 7.290 7.171 -6.511 1.00 75.25 86 VAL A C 1
ATOM 741 O O . VAL A 1 86 ? 7.159 6.648 -7.619 1.00 75.25 86 VAL A O 1
ATOM 744 N N . ALA A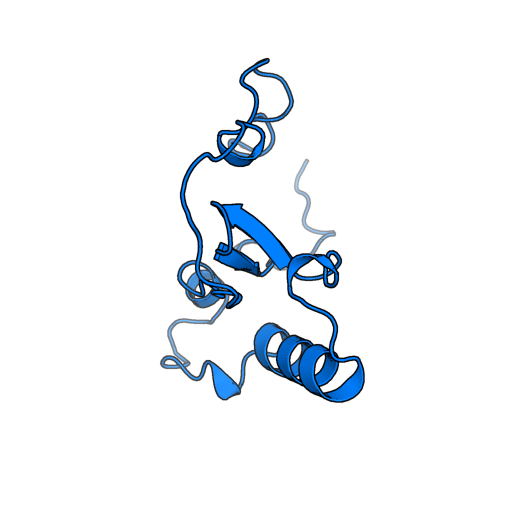 1 87 ? 7.864 8.360 -6.336 1.00 67.38 87 ALA A N 1
ATOM 745 C CA . ALA A 1 87 ? 8.568 9.019 -7.425 1.00 67.38 87 ALA A CA 1
ATOM 746 C C . ALA A 1 87 ? 9.714 8.108 -7.909 1.00 67.38 87 ALA A C 1
ATOM 748 O O . ALA A 1 87 ? 10.326 7.436 -7.082 1.00 67.38 87 ALA A O 1
ATOM 749 N N . PRO A 1 88 ? 10.002 8.046 -9.219 1.00 65.31 88 PRO A N 1
ATOM 750 C CA . PRO A 1 88 ? 11.199 7.396 -9.738 1.00 65.31 88 PRO A CA 1
ATOM 751 C C . PRO A 1 88 ? 12.477 7.913 -9.071 1.00 65.31 88 PRO A C 1
ATOM 753 O O . PRO A 1 88 ? 12.618 9.108 -8.833 1.00 65.31 88 PRO A O 1
ATOM 756 N N . SER A 1 89 ? 13.462 7.042 -8.879 1.00 63.25 89 SER A N 1
ATOM 757 C CA . SER A 1 89 ? 14.659 7.353 -8.085 1.00 63.25 89 SER A CA 1
ATOM 758 C C . SER A 1 89 ? 15.596 8.396 -8.671 1.00 63.25 89 SER A C 1
ATOM 760 O O . SER A 1 89 ? 16.444 8.944 -7.969 1.00 63.25 89 SER A O 1
ATOM 762 N N . HIS A 1 90 ? 15.449 8.676 -9.963 1.00 66.25 90 HIS A N 1
ATOM 763 C CA . HIS A 1 90 ? 16.193 9.727 -10.640 1.00 66.25 90 HIS A CA 1
ATOM 764 C C . HIS A 1 90 ? 15.633 11.132 -10.358 1.00 66.25 90 HIS A C 1
ATOM 766 O O . HIS A 1 90 ? 16.344 12.115 -10.546 1.00 66.25 90 HIS A O 1
ATOM 772 N N . LEU A 1 91 ? 14.387 11.245 -9.883 1.00 63.47 91 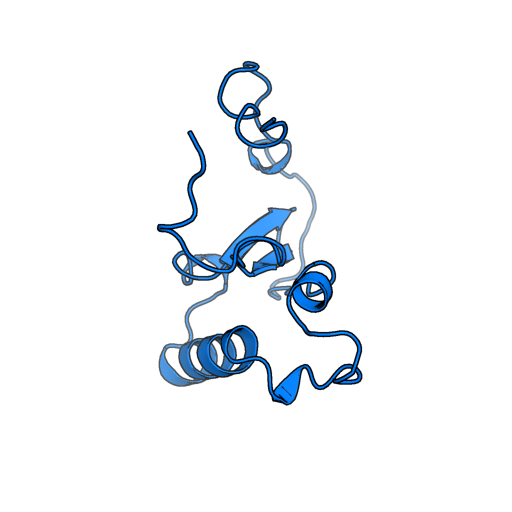LEU A N 1
ATOM 773 C CA . LEU A 1 91 ? 13.776 12.524 -9.524 1.00 63.47 91 LEU A CA 1
ATOM 774 C C . LEU A 1 91 ? 14.198 12.917 -8.106 1.00 63.47 91 LEU A C 1
ATOM 776 O O . LEU A 1 91 ? 13.691 12.385 -7.121 1.00 63.47 91 LEU A O 1
ATOM 780 N N . LYS A 1 92 ? 15.138 13.861 -8.008 1.00 63.16 92 LYS A N 1
ATOM 781 C CA . LYS A 1 92 ? 15.622 14.412 -6.729 1.00 63.16 92 LYS A CA 1
ATOM 782 C C . LYS A 1 92 ? 14.776 15.582 -6.224 1.00 63.16 92 LYS A C 1
ATOM 784 O O . LYS A 1 92 ? 14.740 15.835 -5.023 1.00 63.16 92 LYS A O 1
ATO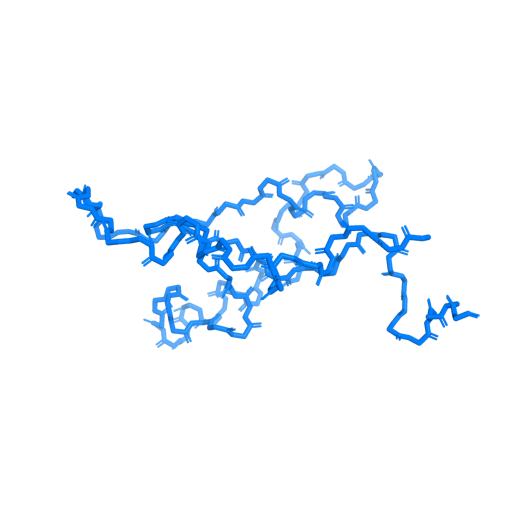M 789 N N . SER A 1 93 ? 14.088 16.272 -7.132 1.00 63.69 93 SER A N 1
ATOM 790 C CA . SER A 1 93 ? 13.236 17.424 -6.852 1.00 63.69 93 SER A CA 1
ATOM 791 C C . SER A 1 93 ? 12.095 17.481 -7.864 1.00 63.69 93 SER A C 1
ATOM 793 O O . SER A 1 93 ? 12.302 17.229 -9.048 1.00 63.69 93 SER A O 1
ATOM 795 N N . ILE A 1 94 ? 10.894 17.858 -7.416 1.00 63.75 94 ILE A N 1
ATOM 796 C CA . ILE A 1 94 ? 9.768 18.167 -8.318 1.00 63.75 94 ILE A CA 1
ATOM 797 C C . ILE A 1 94 ? 10.001 19.462 -9.115 1.00 63.75 94 ILE A C 1
ATOM 799 O O . ILE A 1 94 ? 9.285 19.730 -10.074 1.00 63.75 94 ILE A O 1
ATOM 803 N N . PHE A 1 95 ? 10.996 20.258 -8.713 1.00 68.19 95 PHE A N 1
ATOM 804 C CA . PHE A 1 95 ? 11.404 21.490 -9.384 1.00 68.19 95 PHE A CA 1
ATOM 805 C C . PHE A 1 95 ? 12.568 21.278 -10.364 1.00 68.19 95 PHE A C 1
ATOM 807 O O . PHE A 1 95 ? 12.816 22.162 -11.175 1.00 68.19 95 PHE A O 1
ATOM 814 N N . ASP A 1 96 ? 13.222 20.107 -10.357 1.00 55.97 96 ASP A N 1
ATOM 815 C CA . ASP A 1 96 ? 14.263 19.732 -11.336 1.00 55.97 96 ASP A CA 1
ATOM 816 C C . ASP A 1 96 ? 13.619 19.202 -12.629 1.00 55.97 96 ASP A C 1
ATOM 818 O O . ASP A 1 96 ? 13.916 18.112 -13.121 1.00 55.97 96 ASP A O 1
ATOM 822 N N . SER A 1 97 ? 12.660 19.961 -13.154 1.00 50.12 97 SER A N 1
ATOM 823 C CA . SER A 1 97 ? 12.089 19.720 -14.474 1.00 50.12 97 SER A CA 1
ATOM 824 C C . SER A 1 97 ? 12.916 20.505 -15.485 1.00 50.12 97 SER A C 1
ATOM 826 O O . SER A 1 97 ? 12.577 21.647 -15.785 1.00 50.12 97 SER A O 1
ATOM 828 N N . ASP A 1 98 ? 14.001 19.919 -15.994 1.00 51.59 98 ASP A N 1
ATOM 829 C CA . ASP A 1 98 ? 14.650 20.442 -17.200 1.00 51.59 98 ASP A CA 1
ATOM 830 C C . ASP A 1 98 ? 13.654 20.310 -18.370 1.00 51.59 98 ASP A C 1
ATOM 832 O O . ASP A 1 98 ? 13.454 19.221 -18.927 1.00 51.59 98 ASP A O 1
ATOM 836 N N . ILE A 1 99 ? 12.969 21.422 -18.663 1.00 45.38 99 ILE A N 1
ATOM 837 C CA . ILE A 1 99 ? 12.304 21.708 -19.943 1.00 45.38 99 ILE A CA 1
ATOM 838 C C . ILE A 1 99 ? 13.376 22.049 -20.973 1.00 45.38 99 ILE A C 1
ATOM 840 O O . ILE A 1 99 ? 14.243 22.892 -20.654 1.00 45.38 99 ILE A O 1
#

Sequence (99 aa):
MFRNTLLVFTGIEPTYCYKDNRDWLDVDVIDTTWLGSNVHTLRHSYWSLNREIIEDIRELIVTRKRARQRTSRLDRREGNVWVYRVAPSHLKSIFDSDI

Organism: NCBI:txid1036725